Protein AF-A0AA41MYF5-F1 (afdb_monomer_lite)

Organism: Sciurus carolinensis (NCBI:txid30640)

pLDDT: mean 75.82, std 19.56, range [33.91, 97.88]

InterPro domains:
  IPR001254 Serine proteases, trypsin domain [PF00089] (23-119)
  IPR001254 Serine proteases, trypsin domain [PS50240] (1-124)
  IPR009003 Peptidase S1, PA clan [SSF50494] (8-124)
  IPR033116 Serine proteases, trypsin family, serine active site [PS00135] (70-81)

Secondary structure (DSSP, 8-state):
----SEEEEEE-S-SSSS-----SS-EEEEEEEE-HHHHHHHHHHHHTTT------TTEEEEE-TTT-----TT-TT-EEEEE-SS-EEEEEEEEE-SSTT-SSPPEEEEEGGGGHHHHHHHHHHSPPPPPPPTTS-----------------------S--------------

Sequence (174 aa):
MLCCLTQAVTGFSSLLHAPLLPAHSLQEAKVNFVESMFCNTIYRQTYGKGKDYSVHEEMLCARDTSAGKDICQGDSGSPLVCYGPNDCVLVGLGSWGLECWHPVYPSIFTRVPYFIDWINEVRRLSPPPDPPPTDIPQKPLRASASLQPYSTLVSSQTWLLLPFTLKVQWQAHG

Foldseek 3Di:
DPQFPWKKWKFQDDQFPDPDDTHPDIDMDTKAWDDQVVLQVLCCVPPVPDDDPRADPQKTWIADQDFQAADAPGQAQIFIWGDDPVDIDGQWGFHDDDGGSDNRHTTMTGGVVVCVVVVVVVCVVDDPPDDDPPPPPPPPPPPPPPPDDPPPPPPPPDDPDDDDDDDDDDDDDD

Structure (mmCIF, N/CA/C/O backbone):
data_AF-A0AA41MYF5-F1
#
_entry.id   AF-A0AA41MYF5-F1
#
loop_
_atom_site.group_PDB
_atom_site.id
_atom_site.type_symbol
_atom_site.label_atom_id
_atom_site.label_alt_id
_atom_site.label_comp_id
_atom_site.label_asym_id
_atom_site.label_entity_id
_atom_site.label_seq_id
_atom_site.pdbx_PDB_ins_code
_atom_site.Cartn_x
_atom_site.Cartn_y
_atom_site.Cartn_z
_atom_site.occupancy
_atom_site.B_iso_or_equiv
_atom_site.auth_seq_id
_atom_site.auth_comp_id
_atom_site.auth_asym_id
_atom_site.auth_atom_id
_atom_site.pdbx_PDB_model_num
ATOM 1 N N . MET A 1 1 ? -9.211 -15.511 3.114 1.00 41.66 1 MET A N 1
ATOM 2 C CA . MET A 1 1 ? -8.854 -14.943 1.798 1.00 41.66 1 MET A CA 1
ATOM 3 C C . MET A 1 1 ? -9.972 -13.978 1.434 1.00 41.66 1 MET A C 1
ATOM 5 O O . MET A 1 1 ? -11.080 -14.442 1.207 1.00 41.66 1 MET A O 1
ATOM 9 N N . LEU A 1 2 ? -9.757 -12.660 1.537 1.00 49.97 2 LEU A N 1
ATOM 10 C CA . LEU A 1 2 ? -10.759 -11.694 1.070 1.00 49.97 2 LEU A CA 1
ATOM 11 C C . LEU A 1 2 ? -10.853 -11.819 -0.456 1.00 49.97 2 LEU A C 1
ATOM 13 O O . LEU A 1 2 ? -9.820 -11.837 -1.125 1.00 49.97 2 LEU A O 1
ATOM 17 N N . CYS A 1 3 ? -12.064 -11.932 -1.001 1.00 60.47 3 CYS A N 1
ATOM 18 C CA . CYS A 1 3 ? -12.284 -11.911 -2.447 1.00 60.47 3 CYS A CA 1
ATOM 19 C C . CYS A 1 3 ? -12.002 -10.501 -2.973 1.00 60.47 3 CYS A C 1
ATOM 21 O O . CYS A 1 3 ? -12.886 -9.652 -2.990 1.00 60.47 3 CYS A O 1
ATOM 23 N N . CYS A 1 4 ? -10.758 -10.252 -3.378 1.00 76.44 4 CYS A N 1
ATOM 24 C CA . CYS A 1 4 ? -10.353 -8.977 -3.941 1.00 76.44 4 CYS A CA 1
ATOM 25 C C . CYS A 1 4 ? -10.466 -9.006 -5.462 1.00 76.44 4 CYS A C 1
ATOM 27 O O . CYS A 1 4 ? -9.618 -9.594 -6.128 1.00 76.44 4 CYS A O 1
ATOM 29 N N . LEU A 1 5 ? -11.509 -8.387 -6.015 1.00 76.62 5 LEU A N 1
ATOM 30 C CA . LEU A 1 5 ? -11.716 -8.320 -7.463 1.00 76.62 5 LEU A CA 1
ATOM 31 C C . LEU A 1 5 ? -10.863 -7.225 -8.104 1.00 76.62 5 LEU A C 1
ATOM 33 O O . LEU A 1 5 ? -10.393 -7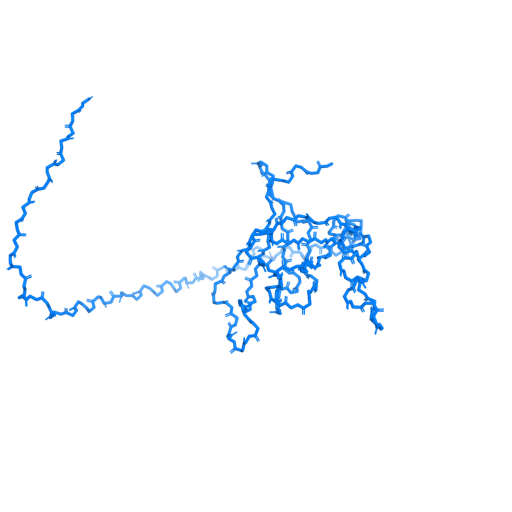.366 -9.228 1.00 76.62 5 LEU A O 1
ATOM 37 N N . THR A 1 6 ? -10.675 -6.104 -7.411 1.00 80.75 6 THR A N 1
ATOM 38 C CA . THR A 1 6 ? -9.875 -4.972 -7.894 1.00 80.75 6 THR A CA 1
ATOM 39 C C . THR A 1 6 ? -9.225 -4.272 -6.711 1.00 80.75 6 THR A C 1
ATOM 41 O O . THR A 1 6 ? -9.817 -4.212 -5.635 1.00 80.75 6 THR A O 1
ATOM 44 N N . GLN A 1 7 ? -8.009 -3.759 -6.891 1.00 86.31 7 GLN A N 1
ATOM 45 C CA . GLN A 1 7 ? -7.352 -2.904 -5.909 1.00 86.31 7 GLN A CA 1
ATOM 46 C C . GLN A 1 7 ? -7.141 -1.521 -6.509 1.00 86.31 7 GLN A C 1
ATOM 48 O O . GLN A 1 7 ? -6.715 -1.414 -7.663 1.00 86.31 7 GLN A O 1
ATOM 53 N N . ALA A 1 8 ? -7.420 -0.476 -5.735 1.00 86.25 8 ALA A N 1
ATOM 54 C CA . ALA A 1 8 ? -7.124 0.885 -6.151 1.00 86.25 8 ALA A CA 1
ATOM 55 C C . ALA A 1 8 ? -6.577 1.728 -5.003 1.00 86.25 8 ALA A C 1
ATOM 57 O O . ALA A 1 8 ? -6.988 1.574 -3.851 1.00 86.25 8 ALA A O 1
ATOM 58 N N . VAL A 1 9 ? -5.650 2.617 -5.344 1.00 84.50 9 VAL A N 1
ATOM 59 C CA . VAL A 1 9 ? -5.156 3.678 -4.468 1.00 84.50 9 VAL A CA 1
ATOM 60 C C . VAL A 1 9 ? -5.682 5.019 -4.964 1.00 84.50 9 VAL A C 1
ATOM 62 O O . VAL A 1 9 ? -5.784 5.232 -6.175 1.00 84.50 9 VAL A O 1
ATOM 65 N N . THR A 1 10 ? -6.034 5.909 -4.036 1.00 85.25 10 THR A N 1
ATOM 66 C CA . THR A 1 10 ? -6.522 7.258 -4.356 1.00 85.25 10 THR A CA 1
ATOM 67 C C . THR A 1 10 ? -5.716 8.330 -3.642 1.00 85.25 10 THR A C 1
ATOM 69 O O . THR A 1 10 ? -5.291 8.129 -2.507 1.00 85.25 10 THR A O 1
ATOM 72 N N . GLY A 1 11 ? -5.516 9.474 -4.291 1.00 81.62 11 GLY A N 1
ATOM 73 C CA . GLY A 1 11 ? -4.657 10.528 -3.759 1.00 81.62 11 GLY A CA 1
ATOM 74 C C . GLY A 1 11 ? -4.754 11.844 -4.524 1.00 81.62 11 GLY A C 1
ATOM 75 O O . GLY A 1 11 ? -5.355 11.920 -5.597 1.00 81.62 11 GLY A O 1
ATOM 76 N N . PHE A 1 12 ? -4.182 12.896 -3.942 1.00 80.06 12 PHE A N 1
ATOM 77 C CA . PHE A 1 12 ? -4.086 14.233 -4.547 1.00 80.06 12 PHE A CA 1
ATOM 78 C C . PHE A 1 12 ? -2.641 14.601 -4.914 1.00 80.06 12 PHE A C 1
ATOM 80 O O . PHE A 1 12 ? -2.369 15.755 -5.259 1.00 80.06 12 PHE A O 1
ATOM 87 N N . SER A 1 13 ? -1.698 13.659 -4.810 1.00 74.69 13 SER A N 1
ATOM 88 C CA . SER A 1 13 ? -0.295 13.921 -5.120 1.00 74.69 13 SER A CA 1
ATOM 89 C C . SER A 1 13 ? -0.089 14.383 -6.562 1.00 74.69 13 SER A C 1
ATOM 91 O O . SER A 1 13 ? -0.919 14.174 -7.454 1.00 74.69 13 SER A O 1
ATOM 93 N N . SER A 1 14 ? 1.078 14.975 -6.811 1.00 63.97 14 SER A N 1
ATOM 94 C CA . SER A 1 14 ? 1.518 15.302 -8.163 1.00 63.97 14 SER A CA 1
ATOM 95 C C . SER A 1 14 ? 1.605 14.036 -9.021 1.00 63.97 14 SER A C 1
ATOM 97 O O . SER A 1 14 ? 2.104 12.998 -8.595 1.00 63.97 14 SER A O 1
ATOM 99 N N . LEU A 1 15 ? 1.138 14.143 -10.265 1.00 65.12 15 LEU A N 1
ATOM 100 C CA . LEU A 1 15 ? 1.158 13.051 -11.239 1.00 65.12 15 LEU A CA 1
ATOM 101 C C . LEU A 1 15 ? 2.558 12.790 -11.820 1.00 65.12 15 LEU A C 1
ATOM 103 O O . LEU A 1 15 ? 2.717 11.832 -12.562 1.00 65.12 15 LEU A O 1
ATOM 107 N N . LEU A 1 16 ? 3.558 13.636 -11.546 1.00 59.94 16 LEU A N 1
ATOM 108 C CA . LEU A 1 16 ? 4.899 13.590 -12.143 1.00 59.94 16 LEU A CA 1
ATOM 109 C C . LEU A 1 16 ? 5.965 14.121 -11.169 1.00 59.94 16 LEU A C 1
ATOM 111 O O . LEU A 1 16 ? 5.663 14.901 -10.270 1.00 59.94 16 LEU A O 1
ATOM 115 N N . HIS A 1 17 ? 7.226 13.759 -11.420 1.00 54.25 17 HIS A N 1
ATOM 116 C CA . HIS A 1 17 ? 8.427 14.109 -10.641 1.00 54.25 17 HIS A CA 1
ATOM 117 C C . HIS A 1 17 ? 8.856 15.603 -10.688 1.00 54.25 17 HIS A C 1
ATOM 119 O O . HIS A 1 17 ? 10.005 15.932 -10.402 1.00 54.25 17 HIS A O 1
ATOM 125 N N . ALA A 1 18 ? 7.965 16.525 -11.062 1.00 53.44 18 ALA A N 1
ATOM 126 C CA . ALA A 1 18 ? 8.260 17.944 -11.304 1.00 53.44 18 ALA A CA 1
ATOM 127 C C . ALA A 1 18 ? 7.354 18.854 -10.444 1.00 53.44 18 ALA A C 1
ATOM 129 O O . ALA A 1 18 ? 6.301 18.383 -10.011 1.00 53.44 18 ALA A O 1
ATOM 130 N N . PRO A 1 19 ? 7.706 20.138 -10.190 1.00 50.72 19 PRO A N 1
ATOM 131 C CA . PRO A 1 19 ? 6.985 21.022 -9.272 1.00 50.72 19 PRO A CA 1
ATOM 132 C C . PRO A 1 19 ? 5.702 21.526 -9.936 1.00 50.72 19 PRO A C 1
ATOM 134 O O . PRO A 1 19 ? 5.565 22.689 -10.302 1.00 50.72 19 PRO A O 1
ATOM 137 N N . LEU A 1 20 ? 4.766 20.617 -10.157 1.00 57.84 20 LEU A N 1
ATOM 138 C CA . LEU A 1 20 ? 3.412 20.936 -10.544 1.00 57.84 20 LEU A CA 1
ATOM 139 C C . LEU A 1 20 ? 2.543 20.727 -9.320 1.00 57.84 20 LEU A C 1
ATOM 141 O O . LEU A 1 20 ? 2.689 19.739 -8.597 1.00 57.84 20 LEU A O 1
ATOM 145 N N . LEU A 1 21 ? 1.697 21.729 -9.098 1.00 58.84 21 LEU A N 1
ATOM 146 C CA . LEU A 1 21 ? 0.755 21.817 -7.996 1.00 58.84 21 LEU A CA 1
ATOM 147 C C . LEU A 1 21 ? 0.046 20.467 -7.786 1.00 58.84 21 LEU A C 1
ATOM 149 O O . LEU A 1 21 ? -0.188 19.756 -8.771 1.00 58.84 21 LEU A O 1
ATOM 153 N N . PRO A 1 22 ? -0.305 20.128 -6.532 1.00 63.72 22 PRO A N 1
ATOM 154 C CA . PRO A 1 22 ? -1.123 18.960 -6.228 1.00 63.72 22 PRO A CA 1
ATOM 155 C C . PRO A 1 22 ? -2.310 18.859 -7.186 1.00 63.72 22 PRO A C 1
ATOM 157 O O . PRO A 1 22 ? -2.822 19.879 -7.665 1.00 63.72 22 PRO A O 1
ATOM 160 N N . ALA A 1 23 ? -2.756 17.639 -7.473 1.00 64.94 23 ALA A N 1
ATOM 161 C CA . ALA A 1 23 ? -3.907 17.460 -8.337 1.00 64.94 23 ALA A CA 1
ATOM 162 C C . ALA A 1 23 ? -5.106 18.230 -7.750 1.00 64.94 23 ALA A C 1
ATOM 164 O O . ALA A 1 23 ? -5.462 18.064 -6.586 1.00 64.94 23 ALA A O 1
ATOM 165 N N . HIS A 1 24 ? -5.741 19.084 -8.557 1.00 71.50 24 HIS A N 1
ATOM 166 C CA . HIS A 1 24 ? -6.945 19.819 -8.138 1.00 71.50 24 HIS A CA 1
ATOM 167 C C . HIS A 1 24 ? -8.174 18.897 -8.016 1.00 71.50 24 HIS A C 1
ATOM 169 O O . HIS A 1 24 ? -9.215 19.308 -7.507 1.00 71.50 24 HIS A O 1
ATOM 175 N N . SER A 1 25 ? -8.057 17.657 -8.495 1.00 82.12 25 SER A N 1
ATOM 176 C CA . SER A 1 25 ? -9.055 16.597 -8.401 1.00 82.12 25 SER A CA 1
ATOM 177 C C . SER A 1 25 ? -8.425 15.316 -7.856 1.00 82.12 25 SER A C 1
ATOM 179 O O . SER A 1 25 ? -7.256 15.031 -8.124 1.00 82.12 25 SER A O 1
ATOM 181 N N . LEU A 1 26 ? -9.217 14.541 -7.109 1.00 86.00 26 LEU A N 1
ATOM 182 C CA . LEU A 1 26 ? -8.809 13.239 -6.584 1.00 86.00 26 LEU A CA 1
ATOM 183 C C . LEU A 1 26 ? -8.480 12.297 -7.745 1.00 86.00 26 LEU A C 1
ATOM 185 O O . LEU A 1 26 ? -9.253 12.191 -8.698 1.00 86.00 26 LEU A O 1
ATOM 189 N N . GLN A 1 27 ? -7.344 11.620 -7.649 1.00 88.19 27 GLN A N 1
ATOM 190 C CA . GLN A 1 27 ? -6.886 10.642 -8.627 1.00 88.19 27 GLN A CA 1
ATOM 191 C C . GLN A 1 27 ? -7.090 9.224 -8.098 1.00 88.19 27 GLN A C 1
ATOM 193 O O . GLN A 1 27 ? -7.089 9.008 -6.887 1.00 88.19 27 GLN A O 1
ATOM 198 N N . GLU A 1 28 ? -7.233 8.264 -9.013 1.00 88.25 28 GLU A N 1
ATOM 199 C CA . GLU A 1 28 ? -7.321 6.832 -8.713 1.00 88.25 28 GLU A CA 1
ATOM 200 C C . GLU A 1 28 ? -6.392 6.035 -9.638 1.00 88.25 28 GLU A C 1
ATOM 202 O O . GLU A 1 28 ? -6.374 6.231 -10.860 1.00 88.25 28 GLU A O 1
ATOM 207 N N . ALA A 1 29 ? -5.652 5.087 -9.065 1.00 88.19 29 ALA A N 1
ATOM 208 C CA . ALA A 1 29 ? -4.843 4.130 -9.804 1.00 88.19 29 ALA A CA 1
ATOM 209 C C . ALA A 1 29 ? -5.209 2.695 -9.419 1.00 88.19 29 ALA A C 1
ATOM 211 O O . ALA A 1 29 ? -5.162 2.322 -8.248 1.00 88.19 29 ALA A O 1
ATOM 212 N N . LYS A 1 30 ? -5.525 1.875 -10.429 1.00 90.88 30 LYS A N 1
ATOM 213 C CA . LYS A 1 30 ? -5.692 0.429 -10.265 1.00 90.88 30 LYS A CA 1
ATOM 214 C C . LYS A 1 30 ? -4.327 -0.238 -10.180 1.00 90.88 30 LYS A C 1
ATOM 216 O O . LYS A 1 30 ? -3.474 -0.003 -11.032 1.00 90.88 30 LYS A O 1
ATOM 221 N N . VAL A 1 31 ? -4.152 -1.090 -9.181 1.00 91.88 31 VAL A N 1
ATOM 222 C CA . VAL A 1 31 ? -2.904 -1.812 -8.917 1.00 91.88 31 VAL A CA 1
ATOM 223 C C . VAL A 1 31 ? -3.197 -3.286 -8.662 1.00 91.88 31 VAL A C 1
ATOM 225 O O . VAL A 1 31 ? -4.342 -3.674 -8.450 1.00 91.88 31 VAL A O 1
ATOM 228 N N . ASN A 1 32 ? -2.153 -4.108 -8.683 1.00 91.81 32 ASN A N 1
ATOM 229 C CA . ASN A 1 32 ? -2.206 -5.519 -8.328 1.00 91.81 32 ASN A CA 1
ATOM 230 C C . ASN A 1 32 ? -1.256 -5.789 -7.168 1.00 91.81 32 ASN A C 1
ATOM 232 O O . ASN A 1 32 ? -0.154 -5.233 -7.131 1.00 91.81 32 ASN A O 1
ATOM 236 N N . PHE A 1 33 ? -1.648 -6.676 -6.255 1.00 93.06 33 PHE A N 1
ATOM 237 C CA . PHE A 1 33 ? -0.740 -7.140 -5.211 1.00 93.06 33 PHE A CA 1
ATOM 238 C C . PHE A 1 33 ? 0.484 -7.845 -5.791 1.00 93.06 33 PHE A C 1
ATOM 240 O O . PHE A 1 33 ? 0.421 -8.558 -6.792 1.00 93.06 33 PHE A O 1
ATOM 247 N N . VAL A 1 34 ? 1.604 -7.657 -5.105 1.00 93.00 34 VAL A N 1
ATOM 248 C CA . VAL A 1 34 ? 2.882 -8.282 -5.409 1.00 93.00 34 VAL A CA 1
ATOM 249 C C . VAL A 1 34 ? 3.337 -9.048 -4.175 1.00 93.00 34 VAL A C 1
ATOM 251 O O . VAL A 1 34 ? 3.321 -8.518 -3.063 1.00 93.00 34 VAL A O 1
ATOM 254 N N . GLU A 1 35 ? 3.745 -10.301 -4.358 1.00 93.44 35 GLU A N 1
ATOM 255 C CA . GLU A 1 35 ? 4.221 -11.128 -3.251 1.00 93.44 35 GLU A CA 1
ATOM 256 C C . GLU A 1 35 ? 5.465 -10.527 -2.588 1.00 93.44 35 GLU A C 1
ATOM 258 O O . GLU A 1 35 ? 6.400 -10.085 -3.263 1.00 93.44 35 GLU A O 1
ATOM 263 N N . SER A 1 36 ? 5.512 -10.569 -1.252 1.00 92.50 36 SER A N 1
ATOM 264 C CA . SER A 1 36 ? 6.613 -10.002 -0.464 1.00 92.50 36 SER A CA 1
ATOM 265 C C . SER A 1 36 ? 7.978 -10.584 -0.852 1.00 92.50 36 SER A C 1
ATOM 267 O O . SER A 1 36 ? 8.969 -9.857 -0.838 1.00 92.50 36 SER A O 1
ATOM 269 N N . MET A 1 37 ? 8.055 -11.862 -1.244 1.00 92.44 37 MET A N 1
ATOM 270 C CA . MET A 1 37 ? 9.306 -12.486 -1.702 1.00 92.44 37 MET A CA 1
ATOM 271 C C . MET A 1 37 ? 9.811 -11.869 -3.013 1.00 92.44 37 MET A C 1
ATOM 273 O O . MET A 1 37 ? 10.994 -11.542 -3.138 1.00 92.44 37 MET A O 1
ATOM 277 N N . PHE A 1 38 ? 8.916 -11.673 -3.980 1.00 91.94 38 PHE A N 1
ATOM 278 C CA . PHE A 1 38 ? 9.257 -11.047 -5.254 1.00 91.94 38 PHE A CA 1
ATOM 279 C C . PHE A 1 38 ? 9.636 -9.575 -5.060 1.00 91.94 38 PHE A C 1
ATOM 281 O O . PHE A 1 38 ? 10.647 -9.115 -5.584 1.00 91.94 38 PHE A O 1
ATOM 288 N N . CYS A 1 39 ? 8.879 -8.866 -4.224 1.00 91.81 39 CYS A N 1
ATOM 289 C CA . CYS A 1 39 ? 9.142 -7.479 -3.868 1.00 91.81 39 CYS A CA 1
ATOM 290 C C . CYS A 1 39 ? 10.536 -7.308 -3.235 1.00 91.81 39 CYS A C 1
ATOM 292 O O . CYS A 1 39 ? 11.356 -6.536 -3.729 1.00 91.81 39 CYS A O 1
ATOM 294 N N . ASN A 1 40 ? 10.863 -8.121 -2.223 1.00 91.44 40 ASN A N 1
ATOM 295 C CA . ASN A 1 40 ? 12.190 -8.149 -1.603 1.00 91.44 40 ASN A CA 1
ATOM 296 C C . ASN A 1 40 ? 13.305 -8.486 -2.605 1.00 91.44 40 ASN A C 1
ATOM 298 O O . ASN A 1 40 ? 14.384 -7.901 -2.537 1.00 91.44 40 ASN A O 1
ATOM 302 N N . THR A 1 41 ? 13.063 -9.412 -3.539 1.00 90.69 41 THR A N 1
ATOM 303 C CA . THR A 1 41 ? 14.034 -9.759 -4.591 1.00 90.69 41 THR A CA 1
ATOM 304 C C . THR A 1 41 ? 14.371 -8.542 -5.450 1.00 90.69 41 THR A C 1
ATOM 306 O O . THR A 1 41 ? 15.549 -8.230 -5.625 1.00 90.69 41 THR A O 1
ATOM 309 N N . ILE A 1 42 ? 13.353 -7.821 -5.927 1.00 88.50 42 ILE A N 1
ATOM 310 C CA . ILE A 1 42 ? 13.525 -6.626 -6.760 1.00 88.50 42 ILE A CA 1
ATOM 311 C C . ILE A 1 42 ? 14.301 -5.531 -6.011 1.00 88.50 42 ILE A C 1
ATOM 313 O O . ILE A 1 42 ? 15.255 -4.972 -6.550 1.00 88.50 42 ILE A O 1
ATOM 317 N N . TYR A 1 43 ? 13.938 -5.245 -4.758 1.00 87.94 43 TYR A N 1
ATOM 318 C CA . TYR A 1 43 ? 14.604 -4.202 -3.973 1.00 87.94 43 TYR A CA 1
ATOM 319 C C . TYR A 1 43 ? 16.060 -4.542 -3.628 1.00 87.94 43 TYR A C 1
ATOM 321 O O . TYR A 1 43 ? 16.943 -3.684 -3.726 1.00 87.94 43 TYR A O 1
ATOM 329 N N . ARG A 1 44 ? 16.340 -5.804 -3.277 1.00 85.00 44 ARG A N 1
ATOM 330 C CA . ARG A 1 44 ? 17.696 -6.267 -2.943 1.00 85.00 44 ARG A CA 1
ATOM 331 C C . ARG A 1 44 ? 18.639 -6.246 -4.140 1.00 85.00 44 ARG A C 1
ATOM 333 O O . ARG A 1 44 ? 19.797 -5.870 -3.974 1.00 85.00 44 ARG A O 1
ATOM 340 N N . GLN A 1 45 ? 18.161 -6.641 -5.323 1.00 76.94 45 GLN A N 1
ATOM 341 C CA . GLN A 1 45 ? 18.992 -6.715 -6.529 1.00 76.94 45 GLN A CA 1
ATOM 342 C C . GLN A 1 45 ? 19.581 -5.356 -6.921 1.00 76.94 45 GLN A C 1
ATOM 344 O O . GLN A 1 45 ? 20.748 -5.292 -7.304 1.00 76.94 45 GLN A O 1
ATOM 349 N N . THR A 1 46 ? 18.814 -4.274 -6.783 1.00 69.75 46 THR A N 1
ATOM 350 C CA . THR A 1 46 ? 19.246 -2.964 -7.286 1.00 69.75 46 THR A CA 1
ATOM 351 C C . THR A 1 46 ? 19.876 -2.072 -6.220 1.00 69.75 46 THR A C 1
ATOM 353 O O . THR A 1 46 ? 20.826 -1.349 -6.518 1.00 69.75 46 THR A O 1
ATOM 356 N N . TYR A 1 47 ? 19.405 -2.138 -4.969 1.00 70.12 47 TYR A N 1
ATOM 357 C CA . TYR A 1 47 ? 19.814 -1.199 -3.914 1.00 70.12 47 TYR A CA 1
ATOM 358 C C . TYR A 1 47 ? 20.572 -1.841 -2.745 1.00 70.12 47 TYR A C 1
ATOM 360 O O . TYR A 1 47 ? 20.885 -1.149 -1.776 1.00 70.12 47 TYR A O 1
ATOM 368 N N . GLY A 1 48 ? 20.964 -3.118 -2.850 1.00 60.34 48 GLY A N 1
ATOM 369 C CA . GLY A 1 48 ? 21.726 -3.870 -1.837 1.00 60.34 48 GLY A CA 1
ATOM 370 C C . GLY A 1 48 ? 23.136 -3.344 -1.498 1.00 60.34 48 GLY A C 1
ATOM 371 O O . GLY A 1 48 ? 23.951 -4.085 -0.957 1.00 60.34 48 GLY A O 1
ATOM 372 N N . LYS A 1 49 ? 23.451 -2.079 -1.806 1.00 61.62 49 LYS A N 1
ATOM 373 C CA . LYS A 1 49 ? 24.734 -1.404 -1.552 1.00 61.62 49 LYS A CA 1
ATOM 374 C C . LYS A 1 49 ? 24.650 -0.354 -0.431 1.00 61.62 49 LYS A C 1
ATOM 376 O O . LYS A 1 49 ? 25.214 0.728 -0.562 1.00 61.62 49 LYS A O 1
ATOM 381 N N . GLY A 1 50 ? 23.955 -0.668 0.668 1.00 65.50 50 GLY A N 1
ATOM 382 C CA . GLY A 1 50 ? 24.085 0.079 1.933 1.00 65.50 50 GLY A CA 1
ATOM 383 C C . GLY A 1 50 ? 22.814 0.695 2.528 1.00 65.50 50 GLY A C 1
ATOM 384 O O . GLY A 1 50 ? 22.915 1.363 3.552 1.00 65.50 50 GLY A O 1
ATOM 385 N N . LYS A 1 51 ? 21.632 0.477 1.939 1.00 71.81 51 LYS A N 1
ATOM 386 C CA . LYS A 1 51 ? 20.337 0.824 2.550 1.00 71.81 51 LYS A CA 1
ATOM 387 C C . LYS A 1 51 ? 19.452 -0.415 2.637 1.00 71.81 51 LYS A C 1
ATOM 389 O O . LYS A 1 51 ? 19.437 -1.218 1.706 1.00 71.81 51 LYS A O 1
ATOM 394 N N . ASP A 1 52 ? 18.739 -0.560 3.749 1.00 81.19 52 ASP A N 1
ATOM 395 C CA . ASP A 1 52 ? 17.776 -1.642 3.930 1.00 81.19 52 ASP A CA 1
ATOM 396 C C . ASP A 1 52 ? 16.419 -1.234 3.344 1.00 81.19 52 ASP A C 1
ATOM 398 O O . ASP A 1 52 ? 15.793 -0.283 3.807 1.00 81.19 52 ASP A O 1
ATOM 402 N N . TYR A 1 53 ? 16.005 -1.940 2.293 1.00 85.75 53 TYR A N 1
ATOM 403 C CA . TYR A 1 53 ? 14.695 -1.813 1.644 1.00 85.75 53 TYR A CA 1
ATOM 404 C C . TYR A 1 53 ? 13.900 -3.117 1.778 1.00 85.75 53 TYR A C 1
ATOM 406 O O . TYR A 1 53 ? 13.136 -3.493 0.886 1.00 85.75 53 TYR A O 1
ATOM 414 N N . SER A 1 54 ? 14.138 -3.859 2.862 1.00 88.69 54 SER A N 1
ATOM 415 C CA . SER A 1 54 ? 13.415 -5.094 3.132 1.00 88.69 54 SER A CA 1
ATOM 416 C C . SER A 1 54 ? 11.937 -4.806 3.396 1.00 88.69 54 SER A C 1
ATOM 418 O O . SER A 1 54 ? 11.570 -3.910 4.151 1.00 88.69 54 SER A O 1
ATOM 420 N N . VAL A 1 55 ? 11.077 -5.592 2.759 1.00 91.94 55 VAL A N 1
ATOM 421 C CA . VAL A 1 55 ? 9.630 -5.558 2.965 1.00 91.94 55 VAL A CA 1
ATOM 422 C C . VAL A 1 55 ? 9.282 -6.590 4.025 1.00 91.94 55 VAL A C 1
ATOM 424 O O . VAL A 1 55 ? 9.471 -7.792 3.805 1.00 91.94 55 VAL A O 1
ATOM 427 N N . HIS A 1 56 ? 8.775 -6.105 5.153 1.00 93.62 56 HIS A N 1
ATOM 428 C CA . HIS A 1 56 ? 8.436 -6.899 6.331 1.00 93.62 56 HIS A CA 1
ATOM 429 C C . HIS A 1 56 ? 6.952 -7.317 6.357 1.00 93.62 56 HIS A C 1
ATOM 431 O O . HIS A 1 56 ? 6.181 -7.021 5.440 1.00 93.62 56 HIS A O 1
ATOM 437 N N . GLU A 1 57 ? 6.548 -8.069 7.382 1.00 95.75 57 GLU A N 1
ATOM 438 C CA . GLU A 1 57 ? 5.206 -8.661 7.486 1.00 95.75 57 GLU A CA 1
ATOM 439 C C . GLU A 1 57 ? 4.101 -7.622 7.710 1.00 95.75 57 GLU A C 1
ATOM 441 O O . GLU A 1 57 ? 2.961 -7.817 7.288 1.00 95.75 57 GLU A O 1
ATOM 446 N N . GLU A 1 58 ? 4.441 -6.482 8.293 1.00 96.31 58 GLU A N 1
ATOM 447 C CA . GLU A 1 58 ? 3.571 -5.327 8.475 1.00 96.31 58 GLU A CA 1
ATOM 448 C C . GLU A 1 58 ? 3.396 -4.490 7.199 1.00 96.31 58 GLU A C 1
ATOM 450 O O . GLU A 1 58 ? 2.677 -3.490 7.202 1.00 96.31 58 GLU A O 1
ATOM 455 N N . MET A 1 59 ? 4.030 -4.897 6.096 1.00 96.94 59 MET A N 1
ATOM 456 C CA . MET A 1 59 ? 4.004 -4.210 4.809 1.00 96.94 59 MET A CA 1
ATOM 457 C C . MET A 1 59 ? 3.391 -5.087 3.713 1.00 96.94 59 MET A C 1
ATOM 459 O O . MET A 1 59 ? 3.403 -6.319 3.761 1.00 96.94 59 MET A O 1
ATOM 463 N N . LEU A 1 60 ? 2.861 -4.444 2.678 1.00 95.44 60 LEU A N 1
ATOM 464 C CA . LEU A 1 60 ? 2.409 -5.091 1.451 1.00 95.44 60 LEU A CA 1
ATOM 465 C C . LEU A 1 60 ? 2.907 -4.320 0.232 1.00 95.44 60 LEU A C 1
ATOM 467 O O . LEU A 1 60 ? 3.064 -3.101 0.275 1.00 95.44 60 LEU A O 1
ATOM 471 N N . CYS A 1 61 ? 3.123 -5.047 -0.859 1.00 94.50 61 CYS A N 1
ATOM 472 C CA . CYS A 1 61 ? 3.545 -4.473 -2.127 1.00 94.50 61 CYS A CA 1
ATOM 473 C C . CYS A 1 61 ? 2.391 -4.496 -3.120 1.00 94.50 61 CYS A C 1
ATOM 475 O O . CYS A 1 61 ? 1.681 -5.501 -3.229 1.00 94.50 61 CYS A O 1
ATOM 477 N N . ALA A 1 62 ? 2.237 -3.420 -3.884 1.00 93.44 62 ALA A N 1
ATOM 478 C CA . ALA A 1 62 ? 1.350 -3.411 -5.036 1.00 93.44 62 ALA A CA 1
ATOM 479 C C . ALA A 1 62 ? 1.963 -2.606 -6.181 1.00 93.44 62 ALA A C 1
ATOM 481 O O . ALA A 1 62 ? 2.765 -1.706 -5.959 1.00 93.44 62 ALA A O 1
ATOM 482 N N . ARG A 1 63 ? 1.608 -2.951 -7.417 1.00 90.44 63 ARG A N 1
ATOM 483 C CA . ARG A 1 63 ? 2.026 -2.193 -8.601 1.00 90.44 63 ARG A CA 1
ATOM 484 C C . ARG A 1 63 ? 0.971 -2.222 -9.683 1.00 90.44 63 ARG A C 1
ATOM 486 O O . ARG A 1 63 ? 0.256 -3.215 -9.831 1.00 90.44 63 ARG A O 1
ATOM 493 N N . ASP A 1 64 ? 0.947 -1.188 -10.504 1.00 87.69 64 ASP A N 1
ATOM 494 C CA . ASP A 1 64 ? 0.326 -1.277 -11.817 1.00 87.69 64 ASP A CA 1
ATOM 495 C C . ASP A 1 64 ? 1.264 -2.035 -12.770 1.00 87.69 64 ASP A C 1
ATOM 497 O O . ASP A 1 64 ? 2.399 -1.635 -13.024 1.00 87.69 64 ASP A O 1
ATOM 501 N N . THR A 1 65 ? 0.796 -3.167 -13.290 1.00 77.12 65 THR A N 1
ATOM 502 C CA . THR A 1 65 ? 1.555 -4.006 -14.228 1.00 77.12 65 THR A CA 1
ATOM 503 C C . THR A 1 65 ? 1.514 -3.492 -15.667 1.00 77.12 65 THR A C 1
ATOM 505 O O . THR A 1 65 ? 2.263 -3.998 -16.497 1.00 77.12 65 THR A O 1
ATOM 508 N N . SER A 1 66 ? 0.644 -2.524 -15.967 1.00 76.56 66 SER A N 1
ATOM 509 C CA . SER A 1 66 ? 0.338 -2.066 -17.325 1.00 76.56 66 SER A CA 1
ATOM 510 C C . SER A 1 66 ? 0.894 -0.676 -17.617 1.00 76.56 66 SER A C 1
ATOM 512 O O . SER A 1 66 ? 1.513 -0.483 -18.659 1.00 76.56 66 SER A O 1
ATOM 514 N N . ALA A 1 67 ? 0.676 0.291 -16.721 1.00 74.44 67 ALA A N 1
ATOM 515 C CA . ALA A 1 67 ? 1.062 1.686 -16.957 1.00 74.44 67 ALA A CA 1
ATOM 516 C C . ALA A 1 67 ? 2.102 2.225 -15.962 1.00 74.44 67 ALA A C 1
ATOM 518 O O . ALA A 1 67 ? 2.466 3.392 -16.057 1.00 74.44 67 ALA A O 1
ATOM 519 N N . GLY A 1 68 ? 2.592 1.399 -15.029 1.00 74.25 68 GLY A N 1
ATOM 520 C CA . GLY A 1 68 ? 3.608 1.812 -14.056 1.00 74.25 68 GLY A CA 1
ATOM 521 C C . GLY A 1 68 ? 3.127 2.885 -13.078 1.00 74.25 68 GLY A C 1
ATOM 522 O O . GLY A 1 68 ? 3.949 3.609 -12.533 1.00 74.25 68 GLY A O 1
ATOM 523 N N . LYS A 1 69 ? 1.811 3.020 -12.870 1.00 81.62 69 LYS A N 1
ATOM 524 C CA . LYS A 1 69 ? 1.249 3.896 -11.838 1.00 81.62 69 LYS A CA 1
ATOM 525 C C . LYS A 1 69 ? 1.726 3.449 -10.457 1.00 81.62 69 LYS A C 1
ATOM 527 O O . LYS A 1 69 ? 1.687 2.261 -10.128 1.00 81.62 69 LYS A O 1
ATOM 532 N N . ASP A 1 70 ? 2.130 4.431 -9.668 1.00 82.94 70 ASP A N 1
ATOM 533 C CA . ASP A 1 70 ? 2.748 4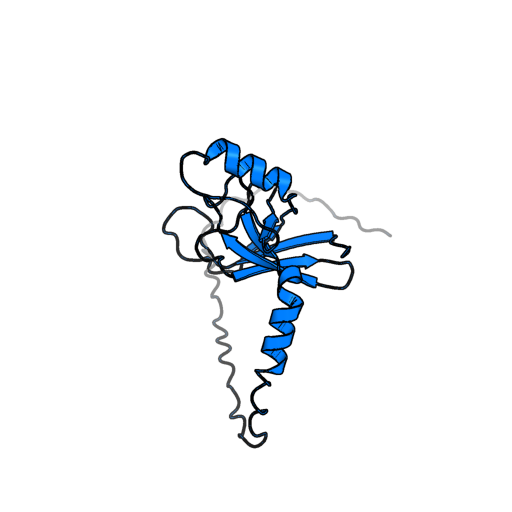.282 -8.354 1.00 82.94 70 ASP A CA 1
ATOM 534 C C . ASP A 1 70 ? 2.197 5.384 -7.435 1.00 82.94 70 ASP A C 1
ATOM 536 O O . ASP A 1 70 ? 1.693 6.402 -7.923 1.00 82.94 70 ASP A O 1
ATOM 540 N N . ILE A 1 71 ? 2.303 5.194 -6.123 1.00 87.88 71 ILE A N 1
ATOM 541 C CA . ILE A 1 71 ? 2.123 6.285 -5.167 1.00 87.88 71 ILE A CA 1
ATOM 542 C C . ILE A 1 71 ? 3.256 7.297 -5.350 1.00 87.88 71 ILE A C 1
ATOM 544 O O . ILE A 1 71 ? 4.395 6.938 -5.658 1.00 87.88 71 ILE A O 1
ATOM 548 N N . CYS A 1 72 ? 2.959 8.576 -5.155 1.00 85.94 72 CYS A N 1
ATOM 549 C CA . CYS A 1 72 ? 3.944 9.641 -5.300 1.00 85.94 72 CYS A CA 1
ATOM 550 C C . CYS A 1 72 ? 4.089 10.466 -4.014 1.00 85.94 72 CYS A C 1
ATOM 552 O O . CYS A 1 72 ? 3.474 10.200 -2.979 1.00 85.94 72 CYS A O 1
ATOM 554 N N . GLN A 1 73 ? 4.948 11.485 -4.057 1.00 82.62 73 GLN A N 1
ATOM 555 C CA . GLN A 1 73 ? 5.081 12.442 -2.965 1.00 82.62 73 GLN A CA 1
ATOM 556 C C . GLN A 1 73 ? 3.738 13.109 -2.656 1.00 82.62 73 GLN A C 1
ATOM 558 O O . GLN A 1 73 ? 3.136 13.746 -3.517 1.00 82.62 73 GLN A O 1
ATOM 563 N N . GLY A 1 74 ? 3.290 12.973 -1.408 1.00 82.62 74 GLY A N 1
ATOM 564 C CA . GLY A 1 74 ? 1.975 13.436 -0.958 1.00 82.62 74 GLY A CA 1
ATOM 565 C C . GLY A 1 74 ? 0.915 12.337 -0.832 1.00 82.62 74 GLY A C 1
ATOM 566 O O . GLY A 1 74 ? -0.108 12.590 -0.209 1.00 82.62 74 GLY A O 1
ATOM 567 N N . ASP A 1 75 ? 1.173 11.117 -1.315 1.00 86.19 75 ASP A N 1
ATOM 568 C CA . ASP A 1 75 ? 0.266 9.967 -1.147 1.00 86.19 75 ASP A CA 1
ATOM 569 C C . ASP A 1 75 ? 0.540 9.157 0.129 1.00 86.19 75 ASP A C 1
ATOM 571 O O . ASP A 1 75 ? 0.005 8.060 0.312 1.00 86.19 75 ASP A O 1
ATOM 575 N N . SER A 1 76 ? 1.378 9.659 1.035 1.00 91.44 76 SER A N 1
ATOM 576 C CA . SER A 1 76 ? 1.584 8.999 2.324 1.00 91.44 76 SER A CA 1
ATOM 577 C C . SER A 1 76 ? 0.270 8.982 3.111 1.00 91.44 76 SER A C 1
ATOM 579 O O . SER A 1 76 ? -0.395 10.005 3.260 1.00 91.44 76 SER A O 1
ATOM 581 N N . GLY A 1 77 ? -0.134 7.802 3.574 1.00 93.56 77 GLY A N 1
ATOM 582 C CA . GLY A 1 77 ? -1.430 7.559 4.203 1.00 93.56 77 GLY A CA 1
ATOM 583 C C . GLY A 1 77 ? -2.596 7.367 3.227 1.00 93.56 77 GLY A C 1
ATOM 584 O O . GLY A 1 77 ? -3.713 7.136 3.689 1.00 93.56 77 GLY A O 1
ATOM 585 N N . SER A 1 78 ? -2.371 7.426 1.908 1.00 92.94 78 SER A N 1
ATOM 586 C CA . SER A 1 78 ? -3.424 7.189 0.910 1.00 92.94 78 SER A CA 1
ATOM 587 C C . SER A 1 78 ? -4.067 5.807 1.084 1.00 92.94 78 SER A C 1
ATOM 589 O O . SER A 1 78 ? -3.365 4.827 1.351 1.00 92.94 78 SER A O 1
ATOM 591 N N . PRO A 1 79 ? -5.397 5.682 0.948 1.00 95.44 79 PRO A N 1
ATOM 592 C CA . PRO A 1 79 ? -6.058 4.402 1.129 1.00 95.44 79 PRO A CA 1
ATOM 593 C C . PRO A 1 79 ? -5.805 3.500 -0.081 1.00 95.44 79 PRO A C 1
ATOM 595 O O . PRO A 1 79 ? -6.137 3.859 -1.210 1.00 95.44 79 PRO A O 1
ATOM 598 N N . LEU A 1 80 ? -5.280 2.300 0.172 1.00 95.56 80 LEU A N 1
ATOM 599 C CA . LEU A 1 80 ? -5.349 1.184 -0.765 1.00 95.56 80 LEU A CA 1
ATOM 600 C C . LEU A 1 80 ? -6.572 0.342 -0.416 1.00 95.56 80 LEU A C 1
ATOM 602 O O . LEU A 1 80 ? -6.628 -0.295 0.642 1.00 95.56 80 LEU A O 1
ATOM 606 N N . VAL A 1 81 ? -7.547 0.340 -1.317 1.00 95.44 81 VAL A N 1
ATOM 607 C CA . VAL A 1 81 ? -8.837 -0.320 -1.132 1.00 95.44 81 VAL A CA 1
ATOM 608 C C . VAL A 1 81 ? -8.925 -1.553 -2.014 1.00 95.44 81 VAL A C 1
ATOM 610 O O . VAL A 1 81 ? -8.526 -1.550 -3.175 1.00 95.44 81 VAL A O 1
ATOM 613 N N . CYS A 1 82 ? -9.474 -2.610 -1.434 1.00 94.75 82 CYS A N 1
ATOM 614 C CA . CYS A 1 82 ? -9.853 -3.837 -2.096 1.00 94.75 82 CYS A CA 1
ATOM 615 C C . CYS A 1 82 ? -11.364 -3.834 -2.352 1.00 94.75 82 CYS A C 1
ATOM 617 O O . CYS A 1 82 ? -12.147 -3.789 -1.403 1.00 94.75 82 CYS A O 1
ATOM 619 N N . TYR A 1 83 ? -11.767 -3.899 -3.618 1.00 91.75 83 TYR A N 1
ATOM 620 C CA . TYR A 1 83 ? -13.164 -3.994 -4.032 1.00 91.75 83 TYR A CA 1
ATOM 621 C C . TYR A 1 83 ? -13.569 -5.465 -4.136 1.00 91.75 83 TYR A C 1
ATOM 623 O O . TYR A 1 83 ? -13.018 -6.214 -4.951 1.00 91.75 83 TYR A O 1
ATOM 631 N N . GLY A 1 84 ? -14.513 -5.874 -3.293 1.00 89.44 84 GLY A N 1
ATOM 632 C CA . GLY A 1 84 ? -15.240 -7.132 -3.397 1.00 89.44 84 GLY A CA 1
ATOM 633 C C . GLY A 1 84 ? -16.529 -6.970 -4.214 1.00 89.44 84 GLY A C 1
ATOM 634 O O . GLY A 1 84 ? -16.798 -5.894 -4.749 1.00 89.44 84 GLY A O 1
ATOM 635 N N . PRO A 1 85 ? -17.346 -8.030 -4.339 1.00 86.25 85 PRO A N 1
ATOM 636 C CA . PRO A 1 85 ? -18.594 -7.976 -5.101 1.00 86.25 85 PRO A CA 1
ATOM 637 C C . PRO A 1 85 ? -19.598 -6.945 -4.568 1.00 86.25 85 PRO A C 1
ATOM 639 O O . PRO A 1 85 ? -20.328 -6.352 -5.354 1.00 86.25 85 PRO A O 1
ATOM 642 N N . ASN A 1 86 ? -19.641 -6.747 -3.244 1.00 88.88 86 ASN A N 1
ATOM 643 C CA . ASN A 1 86 ? -20.645 -5.914 -2.569 1.00 88.88 86 ASN A CA 1
ATOM 644 C C . ASN A 1 86 ? -20.039 -4.950 -1.535 1.00 88.88 86 ASN A C 1
ATOM 646 O O . ASN A 1 86 ? -20.771 -4.235 -0.854 1.00 88.88 86 ASN A O 1
ATOM 650 N N . ASP A 1 87 ? -18.722 -4.963 -1.366 1.00 90.38 87 ASP A N 1
ATOM 651 C CA . ASP A 1 87 ? -18.021 -4.308 -0.273 1.00 90.38 87 ASP A CA 1
ATOM 652 C C . ASP A 1 87 ? -16.665 -3.753 -0.716 1.00 90.38 87 ASP A C 1
ATOM 654 O O . ASP A 1 87 ? -16.088 -4.141 -1.731 1.00 90.38 87 ASP A O 1
ATOM 658 N N . CYS A 1 88 ? -16.169 -2.782 0.045 1.00 91.56 88 CYS A N 1
ATOM 659 C CA . CYS A 1 88 ? -14.869 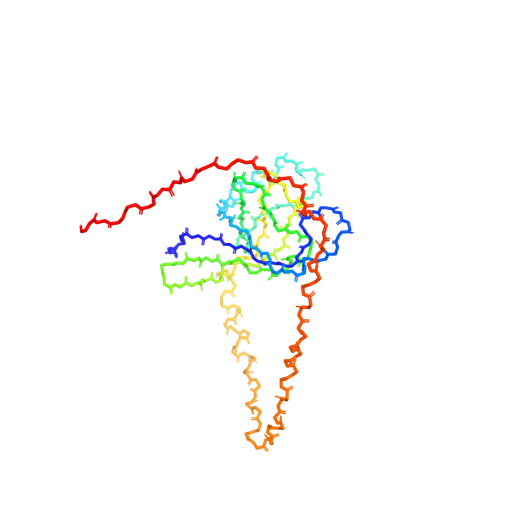-2.158 -0.157 1.00 91.56 88 CYS A CA 1
ATOM 660 C C . CYS A 1 88 ? -14.121 -2.207 1.169 1.00 91.56 88 CYS A C 1
ATOM 662 O O . CYS A 1 88 ? -14.622 -1.713 2.180 1.00 91.56 88 CYS A O 1
ATOM 664 N N . VAL A 1 89 ? -12.931 -2.799 1.173 1.00 94.44 89 VAL A N 1
ATOM 665 C CA . VAL A 1 89 ? -12.143 -2.995 2.392 1.00 94.44 89 VAL A CA 1
ATOM 666 C C . VAL A 1 89 ? -10.821 -2.257 2.274 1.00 94.44 89 VAL A C 1
ATOM 668 O O . VAL A 1 89 ? -10.084 -2.435 1.305 1.00 94.44 89 VAL A O 1
ATOM 671 N N . LEU A 1 90 ? -10.498 -1.446 3.280 1.00 95.94 90 LEU A N 1
ATOM 672 C CA . LEU A 1 90 ? -9.180 -0.835 3.406 1.00 95.94 90 LEU A CA 1
ATOM 673 C C . LEU A 1 90 ? -8.154 -1.922 3.741 1.00 95.94 90 LEU A C 1
ATOM 675 O O . LEU A 1 90 ? -8.208 -2.541 4.803 1.00 95.94 90 LEU A O 1
ATOM 679 N N . VAL A 1 91 ? -7.220 -2.153 2.827 1.00 96.69 91 VAL A N 1
ATOM 680 C CA . VAL A 1 91 ? -6.213 -3.219 2.941 1.00 96.69 91 VAL A CA 1
ATOM 681 C C . VAL A 1 91 ? -4.811 -2.670 3.143 1.00 96.69 91 VAL A C 1
ATOM 683 O O . VAL A 1 91 ? -3.965 -3.368 3.706 1.00 96.69 91 VAL A O 1
ATOM 686 N N . GLY A 1 92 ? -4.570 -1.418 2.752 1.00 96.81 92 GLY A N 1
ATOM 687 C CA . GLY A 1 92 ? -3.294 -0.769 2.989 1.00 96.81 92 GLY A CA 1
ATOM 688 C C . GLY A 1 92 ? -3.359 0.746 3.083 1.00 96.81 92 GLY A C 1
ATOM 689 O O . GLY A 1 92 ? -4.368 1.361 2.742 1.00 96.81 92 GLY A O 1
ATOM 690 N N . LEU A 1 93 ? -2.255 1.326 3.548 1.00 97.31 93 LEU A N 1
ATOM 691 C CA . LEU A 1 93 ? -2.020 2.770 3.581 1.00 97.31 93 LEU A CA 1
ATOM 692 C C . LEU A 1 93 ? -0.718 3.083 2.847 1.00 97.31 93 LEU A C 1
ATOM 694 O O . LEU A 1 93 ? 0.285 2.423 3.118 1.00 97.31 93 LEU A O 1
ATOM 698 N N . GLY A 1 94 ? -0.726 4.057 1.935 1.00 95.25 94 GLY A N 1
ATOM 699 C CA . GLY A 1 94 ? 0.458 4.459 1.174 1.00 95.25 94 GLY A CA 1
ATOM 700 C C . GLY A 1 94 ? 1.610 4.789 2.114 1.00 95.25 94 GLY A C 1
ATOM 701 O O . GLY A 1 94 ? 1.444 5.584 3.037 1.00 95.25 94 GLY A O 1
ATOM 702 N N . SER A 1 95 ? 2.761 4.146 1.929 1.00 94.06 95 SER A N 1
ATOM 703 C CA . SER A 1 95 ? 3.893 4.295 2.843 1.00 94.06 95 SER A CA 1
ATOM 704 C C . SER A 1 95 ? 5.062 4.952 2.131 1.00 94.06 95 SER A C 1
ATOM 706 O O . SER A 1 95 ? 5.377 6.112 2.400 1.00 94.06 95 SER A O 1
ATOM 708 N N . TRP A 1 96 ? 5.668 4.239 1.183 1.00 90.19 96 TRP A N 1
ATOM 709 C CA . TRP A 1 96 ? 6.838 4.715 0.462 1.00 90.19 96 TRP A CA 1
ATOM 710 C C . TRP A 1 96 ? 6.985 4.036 -0.900 1.00 90.19 96 TRP A C 1
ATOM 712 O O . TRP A 1 96 ? 6.490 2.938 -1.145 1.00 90.19 96 TRP A O 1
ATOM 722 N N . GLY A 1 97 ? 7.703 4.715 -1.782 1.00 87.81 97 GLY A N 1
ATOM 723 C CA . GLY A 1 97 ? 8.131 4.244 -3.092 1.00 87.81 97 GLY A CA 1
ATOM 724 C C . GLY A 1 97 ? 9.487 4.871 -3.404 1.00 87.81 97 GLY A C 1
ATOM 725 O O . GLY A 1 97 ? 9.930 5.779 -2.695 1.00 87.81 97 GLY A O 1
ATOM 726 N N . LEU A 1 98 ? 10.182 4.367 -4.423 1.00 81.31 98 LEU A N 1
ATOM 727 C CA . LEU A 1 98 ? 11.481 4.932 -4.805 1.00 81.31 98 LEU A CA 1
ATOM 728 C C . LEU A 1 98 ? 11.304 6.199 -5.625 1.00 81.31 98 LEU A C 1
ATOM 730 O O . LEU A 1 98 ? 11.881 7.236 -5.310 1.00 81.31 98 LEU A O 1
ATOM 734 N N . GLU A 1 99 ? 10.499 6.091 -6.674 1.00 79.75 99 GLU A N 1
ATOM 735 C CA . GLU A 1 99 ? 10.279 7.146 -7.639 1.00 79.75 99 GLU A CA 1
ATOM 736 C C . GLU A 1 99 ? 8.839 7.086 -8.131 1.00 79.75 99 GLU A C 1
ATOM 738 O O . GLU A 1 99 ? 8.306 6.003 -8.351 1.00 79.75 99 GLU A O 1
ATOM 743 N N . CYS A 1 100 ? 8.214 8.242 -8.347 1.00 81.75 100 CYS A N 1
ATOM 744 C CA . CYS A 1 100 ? 6.889 8.271 -8.951 1.00 81.75 100 CYS A CA 1
ATOM 745 C C . CYS A 1 100 ? 6.955 7.704 -10.373 1.00 81.75 100 CYS A C 1
ATOM 747 O O . CYS A 1 100 ? 7.807 8.130 -11.158 1.00 81.75 100 CYS A O 1
ATOM 749 N N . TRP A 1 101 ? 6.012 6.819 -10.700 1.00 76.38 101 TRP A N 1
ATOM 750 C CA . TRP A 1 101 ? 5.882 6.143 -11.996 1.00 76.38 101 TRP A CA 1
ATOM 751 C C . TRP A 1 101 ? 6.989 5.145 -12.344 1.00 76.38 101 TRP A C 1
ATOM 753 O O . TRP A 1 101 ? 7.388 5.026 -13.508 1.00 76.38 101 TRP A O 1
ATOM 763 N N . HIS A 1 102 ? 7.507 4.405 -11.362 1.00 79.06 102 HIS A N 1
ATOM 764 C CA . HIS A 1 102 ? 8.539 3.430 -11.674 1.00 79.06 102 HIS A CA 1
ATOM 765 C C . HIS A 1 102 ? 7.955 2.172 -12.359 1.00 79.06 102 HIS A C 1
ATOM 767 O O . HIS A 1 102 ? 7.134 1.468 -11.773 1.00 79.06 102 HIS A O 1
ATOM 773 N N . PRO A 1 103 ? 8.415 1.788 -13.568 1.00 75.75 103 PRO A N 1
ATOM 774 C CA . PRO A 1 103 ? 7.823 0.668 -14.315 1.00 75.75 103 PRO A CA 1
ATOM 775 C C . PRO A 1 103 ? 8.084 -0.709 -13.682 1.00 75.75 103 PRO A C 1
ATOM 777 O O . PRO A 1 103 ? 7.399 -1.688 -13.988 1.00 75.75 103 PRO A O 1
ATOM 780 N N . VAL A 1 104 ? 9.101 -0.804 -12.820 1.00 81.12 104 VAL A N 1
ATOM 781 C CA . VAL A 1 104 ? 9.572 -2.074 -12.237 1.00 81.12 104 VAL A CA 1
ATOM 782 C C . VAL A 1 104 ? 9.362 -2.160 -10.725 1.00 81.12 104 VAL A C 1
ATOM 784 O O . VAL A 1 104 ? 9.155 -3.261 -10.217 1.00 81.12 104 VAL A O 1
ATOM 787 N N . TYR A 1 105 ? 9.409 -1.038 -9.998 1.00 86.25 105 TYR A N 1
ATOM 788 C CA . TYR A 1 105 ? 9.408 -1.082 -8.535 1.00 86.25 105 TYR A CA 1
ATOM 789 C C . TYR A 1 105 ? 7.967 -0.960 -8.058 1.00 86.25 105 TYR A C 1
ATOM 791 O O . TYR A 1 105 ? 7.285 -0.031 -8.475 1.00 86.25 105 TYR A O 1
ATOM 799 N N . PRO A 1 106 ? 7.480 -1.907 -7.245 1.00 91.81 106 PRO A N 1
ATOM 800 C CA . PRO A 1 106 ? 6.161 -1.786 -6.652 1.00 91.81 106 PRO A CA 1
ATOM 801 C C . PRO A 1 106 ? 6.152 -0.712 -5.567 1.00 91.81 106 PRO A C 1
ATOM 803 O O . PRO A 1 106 ? 7.144 -0.520 -4.875 1.00 91.81 106 PRO A O 1
ATOM 806 N N . SER A 1 107 ? 5.007 -0.081 -5.353 1.00 92.81 107 SER A N 1
ATOM 807 C CA . SER A 1 107 ? 4.771 0.767 -4.191 1.00 92.81 107 SER A CA 1
ATOM 808 C C . SER A 1 107 ? 4.672 -0.076 -2.925 1.00 92.81 107 SER A C 1
ATOM 810 O O . SER A 1 107 ? 4.123 -1.189 -2.945 1.00 92.81 107 SER A O 1
ATOM 812 N N . ILE A 1 108 ? 5.106 0.490 -1.801 1.00 94.62 108 ILE A N 1
ATOM 813 C CA . ILE A 1 108 ? 4.968 -0.128 -0.487 1.00 94.62 108 ILE A CA 1
ATOM 814 C C . ILE A 1 108 ? 3.871 0.557 0.311 1.00 94.62 108 ILE A C 1
ATOM 816 O O . ILE A 1 108 ? 3.819 1.781 0.452 1.00 94.62 108 ILE A O 1
ATOM 820 N N . PHE A 1 109 ? 3.012 -0.275 0.882 1.00 96.75 109 PHE A N 1
ATOM 821 C CA . PHE A 1 109 ? 1.919 0.132 1.744 1.00 96.75 109 PHE A CA 1
ATOM 822 C C . PHE A 1 109 ? 2.052 -0.544 3.106 1.00 96.75 109 PHE A C 1
ATOM 824 O O . PHE A 1 109 ? 2.505 -1.684 3.215 1.00 96.75 109 PHE A O 1
ATOM 831 N N . THR A 1 110 ? 1.579 0.127 4.148 1.00 97.69 110 THR A N 1
ATOM 832 C CA . THR A 1 110 ? 1.318 -0.498 5.448 1.00 97.69 110 THR A CA 1
ATOM 833 C C . THR A 1 110 ? 0.214 -1.540 5.283 1.00 97.69 110 THR A C 1
ATOM 835 O O . THR A 1 110 ? -0.819 -1.238 4.692 1.00 97.69 110 THR A O 1
ATOM 838 N N . ARG A 1 111 ? 0.384 -2.754 5.813 1.00 97.50 111 ARG A N 1
ATOM 839 C CA . ARG A 1 111 ? -0.617 -3.829 5.764 1.00 97.50 111 ARG A CA 1
ATOM 840 C C . ARG A 1 111 ? -1.643 -3.653 6.876 1.00 97.50 111 ARG A C 1
ATOM 842 O O . ARG A 1 111 ? -1.449 -4.133 7.984 1.00 97.50 111 ARG A O 1
ATOM 849 N N . VAL A 1 112 ? -2.777 -3.023 6.574 1.00 97.69 112 VAL A N 1
ATOM 850 C CA . VAL A 1 112 ? -3.837 -2.744 7.565 1.00 97.69 112 VAL A CA 1
ATOM 851 C C . VAL A 1 112 ? -4.296 -3.991 8.338 1.00 97.69 112 VAL A C 1
ATOM 853 O O . VAL A 1 112 ? -4.385 -3.898 9.561 1.00 97.69 112 VAL A O 1
ATOM 856 N N . PRO A 1 113 ? -4.500 -5.172 7.710 1.00 96.12 113 PRO A N 1
ATOM 857 C CA . PRO A 1 113 ? -4.854 -6.392 8.437 1.00 96.12 113 PRO A CA 1
ATOM 858 C C . PRO A 1 113 ? -3.876 -6.788 9.554 1.00 96.12 113 PRO A C 1
ATOM 860 O O . PRO A 1 113 ? -4.307 -7.363 10.546 1.00 96.12 113 PRO A O 1
ATOM 863 N N . TYR A 1 114 ? -2.585 -6.459 9.417 1.00 97.69 114 TYR A N 1
ATOM 864 C CA . TYR A 1 114 ? -1.568 -6.730 10.440 1.00 97.69 114 TYR A CA 1
ATOM 865 C C . TYR A 1 114 ? -1.806 -5.908 11.719 1.00 97.69 114 TYR A C 1
ATOM 867 O O . TYR A 1 114 ? -1.492 -6.351 12.817 1.00 97.69 114 TYR A O 1
ATOM 875 N N . PHE A 1 115 ? -2.410 -4.724 11.591 1.00 97.88 115 PHE A N 1
ATOM 876 C CA . PHE A 1 115 ? -2.612 -3.775 12.688 1.00 97.88 115 PHE A CA 1
ATOM 877 C C . PHE A 1 115 ? -4.028 -3.795 13.278 1.00 97.88 115 PHE A C 1
ATOM 879 O O . PHE A 1 115 ? -4.354 -2.928 14.085 1.00 97.88 115 PHE A O 1
ATOM 886 N N . ILE A 1 116 ? -4.889 -4.749 12.907 1.00 97.19 116 ILE A N 1
ATOM 887 C CA . ILE A 1 116 ? -6.301 -4.756 13.333 1.00 97.19 116 ILE A CA 1
ATOM 888 C C . ILE A 1 116 ? -6.452 -4.799 14.855 1.00 97.19 116 ILE A C 1
ATOM 890 O O . ILE A 1 116 ? -7.291 -4.081 15.400 1.00 97.19 116 ILE A O 1
ATOM 894 N N . ASP A 1 117 ? -5.628 -5.579 15.552 1.00 97.38 117 ASP A N 1
ATOM 895 C CA . ASP A 1 117 ? -5.695 -5.670 17.013 1.00 97.38 117 ASP A CA 1
ATOM 896 C C . ASP A 1 117 ? -5.340 -4.338 17.679 1.00 97.38 117 ASP A C 1
ATOM 898 O O . ASP A 1 117 ? -6.083 -3.863 18.541 1.00 97.38 117 ASP A O 1
ATOM 902 N N . TRP A 1 118 ? -4.276 -3.687 17.200 1.00 97.31 118 TRP A N 1
ATOM 903 C CA . TRP A 1 118 ? -3.874 -2.355 17.650 1.00 97.31 118 TRP A CA 1
ATOM 904 C C . TRP A 1 118 ? -4.945 -1.297 17.341 1.00 97.31 118 TRP A C 1
ATOM 906 O O . TRP A 1 118 ? -5.315 -0.519 18.217 1.00 97.31 118 TRP A O 1
ATOM 916 N N . ILE A 1 119 ? -5.518 -1.302 16.131 1.00 96.06 119 ILE A N 1
ATOM 917 C CA . ILE A 1 119 ? -6.609 -0.388 15.748 1.00 96.06 119 ILE A CA 1
ATOM 918 C C . ILE A 1 119 ? -7.807 -0.567 16.690 1.00 96.06 119 ILE A C 1
ATOM 920 O O . ILE A 1 119 ? -8.381 0.412 17.172 1.00 96.06 119 ILE A O 1
ATOM 924 N N . ASN A 1 120 ? -8.182 -1.813 16.982 1.00 95.62 120 ASN A N 1
ATOM 925 C CA . ASN A 1 120 ? -9.289 -2.121 17.882 1.00 95.62 120 ASN A CA 1
ATOM 926 C C . ASN A 1 120 ? -9.004 -1.681 19.322 1.00 95.62 120 ASN A C 1
ATOM 928 O O . ASN A 1 120 ? -9.917 -1.229 20.012 1.00 95.62 120 ASN A O 1
ATOM 932 N N . GLU A 1 121 ? -7.762 -1.803 19.783 1.00 96.19 121 GLU A N 1
ATOM 933 C CA . GLU A 1 121 ? -7.338 -1.305 21.089 1.00 96.19 121 GLU A CA 1
ATOM 934 C C . GLU A 1 121 ? -7.446 0.219 21.179 1.00 96.19 121 GLU A C 1
ATOM 936 O O . GLU A 1 121 ? -8.130 0.726 22.070 1.00 96.19 121 GLU A O 1
ATOM 941 N N . VAL A 1 122 ? -6.879 0.949 20.215 1.00 95.38 122 VAL A N 1
ATOM 942 C CA . VAL A 1 122 ? -6.957 2.418 20.167 1.00 95.38 122 VAL A CA 1
ATOM 943 C C . VAL A 1 122 ? -8.411 2.889 20.114 1.00 95.38 122 VAL A C 1
ATOM 945 O O . VAL A 1 122 ? -8.776 3.831 20.819 1.00 95.38 122 VAL A O 1
ATOM 948 N N . ARG A 1 123 ? -9.271 2.196 19.355 1.00 93.44 123 ARG A N 1
ATOM 949 C CA . ARG A 1 123 ? -10.709 2.498 19.277 1.00 93.44 123 ARG A CA 1
ATOM 950 C C . ARG A 1 123 ? -11.428 2.324 20.616 1.00 93.44 123 ARG A C 1
ATOM 952 O O . ARG A 1 123 ? -12.372 3.055 20.891 1.00 93.44 123 ARG A O 1
ATOM 959 N N . ARG A 1 124 ? -11.016 1.358 21.445 1.00 93.38 124 ARG A N 1
ATOM 960 C CA . ARG A 1 124 ? -11.577 1.172 22.796 1.00 93.38 124 ARG A CA 1
ATOM 961 C C . ARG A 1 124 ? -11.109 2.258 23.763 1.00 93.38 124 ARG A C 1
ATOM 963 O O . ARG A 1 124 ? -11.893 2.682 24.603 1.00 93.38 124 ARG A O 1
ATOM 970 N N . LEU A 1 125 ? -9.854 2.690 23.645 1.00 93.88 125 LEU A N 1
ATOM 971 C CA . LEU A 1 125 ? -9.254 3.705 24.517 1.00 93.88 125 LEU A CA 1
ATOM 972 C C . LEU A 1 125 ? -9.643 5.142 24.139 1.00 93.88 125 LEU A C 1
ATOM 974 O O . LEU A 1 125 ? -9.541 6.037 24.973 1.00 93.88 125 LEU A O 1
ATOM 978 N N . SER A 1 126 ? -10.102 5.354 22.904 1.00 90.88 126 SER A N 1
ATOM 979 C CA . SER A 1 126 ? -10.518 6.655 22.370 1.00 90.88 126 SER A CA 1
ATOM 980 C C . SER A 1 126 ? -12.011 6.625 22.022 1.00 90.88 126 SER A C 1
ATOM 982 O O . SER A 1 126 ? -12.356 6.498 20.842 1.00 90.88 126 SER A O 1
ATOM 984 N N . PRO A 1 127 ? -12.918 6.676 23.019 1.00 83.56 127 PRO A N 1
ATOM 985 C CA . PRO A 1 127 ? -14.345 6.731 22.740 1.00 83.56 127 PRO A CA 1
ATOM 986 C C . PRO A 1 127 ? -14.667 7.960 21.873 1.00 83.56 127 PRO A C 1
ATOM 988 O O . PRO A 1 127 ? -13.979 8.982 21.984 1.00 83.56 127 PRO A O 1
ATOM 991 N N . PRO A 1 128 ? -15.688 7.880 20.997 1.00 81.38 128 PRO A N 1
ATOM 992 C CA . PRO A 1 128 ? -16.121 9.034 20.224 1.00 81.38 128 PRO A CA 1
ATOM 993 C C . PRO A 1 128 ? -16.416 10.205 21.167 1.00 81.38 128 PRO A C 1
ATOM 995 O O . PRO A 1 128 ? -16.954 9.967 22.252 1.00 81.38 128 PRO A O 1
ATOM 998 N N . PRO A 1 129 ? -16.094 11.451 20.779 1.00 82.50 129 PRO A N 1
ATOM 999 C CA . PRO A 1 129 ? -16.562 12.602 21.532 1.00 82.50 129 PRO A CA 1
ATOM 1000 C C . PRO A 1 129 ? -18.086 12.538 21.651 1.00 82.50 129 PRO A C 1
ATOM 1002 O O . PRO A 1 129 ? -18.763 12.091 20.716 1.00 82.50 129 PRO A O 1
ATOM 1005 N N . ASP A 1 130 ? -18.608 12.971 22.800 1.00 82.50 130 ASP A N 1
ATOM 1006 C CA . ASP A 1 130 ? -20.049 13.046 23.021 1.00 82.50 130 ASP A CA 1
ATOM 1007 C C . ASP A 1 130 ? -20.717 13.775 21.846 1.00 82.50 130 ASP A C 1
ATOM 1009 O O . ASP A 1 130 ? -20.144 14.735 21.307 1.00 82.50 130 ASP A O 1
ATOM 1013 N N . PRO A 1 131 ? -21.910 13.325 21.409 1.00 82.62 131 PRO A N 1
ATOM 1014 C CA . PRO A 1 131 ? -22.624 14.010 20.348 1.00 82.62 131 PRO A CA 1
ATOM 1015 C C . PRO A 1 131 ? -22.775 15.490 20.721 1.00 82.62 131 PRO A C 1
ATOM 1017 O O . PRO A 1 131 ? -23.030 15.806 21.889 1.00 82.62 131 PRO A O 1
ATOM 1020 N N . PRO A 1 132 ? -22.618 16.413 19.756 1.00 80.62 132 PRO A N 1
ATOM 1021 C CA . PRO A 1 132 ? -22.822 17.824 20.034 1.00 80.62 132 PRO A CA 1
ATOM 1022 C C . PRO A 1 132 ? -24.225 18.026 20.631 1.00 80.62 132 PRO A C 1
ATOM 1024 O O . PRO A 1 132 ? -25.161 17.346 20.196 1.00 80.62 132 PRO A O 1
ATOM 1027 N N . PRO A 1 133 ? -24.396 18.941 21.605 1.00 78.31 133 PRO A N 1
ATOM 1028 C CA . PRO A 1 133 ? -25.701 19.225 22.185 1.00 78.31 133 PRO A CA 1
ATOM 1029 C C . PRO A 1 133 ? -26.732 19.481 21.080 1.00 78.31 133 PRO A C 1
ATOM 1031 O O . PRO A 1 133 ? -26.538 20.353 20.232 1.00 78.31 133 PRO A O 1
ATOM 1034 N N . THR A 1 134 ? -27.832 18.727 21.089 1.00 70.75 134 THR A N 1
ATOM 1035 C CA . THR A 1 134 ? -28.917 18.801 20.092 1.00 70.75 134 THR A CA 1
ATOM 1036 C C . THR A 1 134 ? -29.667 20.139 20.076 1.00 70.75 134 THR A C 1
ATOM 1038 O O . THR A 1 134 ? -30.494 20.350 19.196 1.00 70.75 134 THR A O 1
ATOM 1041 N N . ASP A 1 135 ? -29.346 21.053 20.997 1.00 67.06 135 ASP A N 1
ATOM 1042 C CA . ASP A 1 135 ? -29.976 22.370 21.159 1.00 67.06 135 ASP A CA 1
ATOM 1043 C C . ASP A 1 135 ? -29.163 23.544 20.595 1.00 67.06 135 ASP A C 1
ATOM 1045 O O . ASP A 1 135 ? -29.505 24.699 20.840 1.00 67.06 135 ASP A O 1
ATOM 1049 N N . ILE A 1 136 ? -28.105 23.310 19.810 1.00 62.06 136 ILE A N 1
ATOM 1050 C CA . ILE A 1 136 ? -27.535 24.408 19.018 1.00 62.06 136 ILE A CA 1
ATOM 1051 C C . ILE A 1 136 ? -28.556 24.727 17.921 1.00 62.06 136 ILE A C 1
ATOM 1053 O O . ILE A 1 136 ? -28.769 23.873 17.055 1.00 62.06 136 ILE A O 1
ATOM 1057 N N . PRO A 1 137 ? -29.174 25.929 17.889 1.00 59.94 137 PRO A N 1
ATOM 1058 C CA . PRO A 1 137 ? -29.987 26.317 16.752 1.00 59.94 137 PRO A CA 1
ATOM 1059 C C . PRO A 1 137 ? -29.068 26.246 15.540 1.00 59.94 137 PRO A C 1
ATOM 1061 O O . PRO A 1 137 ? -28.118 27.028 15.432 1.00 59.94 137 PRO A O 1
ATOM 1064 N N . GLN A 1 138 ? -29.301 25.276 14.656 1.00 60.59 138 GLN A N 1
ATOM 1065 C CA . GLN A 1 138 ? -28.628 25.223 13.371 1.00 60.59 138 GLN A CA 1
ATOM 1066 C C . GLN A 1 138 ? -29.065 26.480 12.629 1.00 60.59 138 GLN A C 1
ATOM 1068 O O . GLN A 1 138 ? -30.097 26.505 11.960 1.00 60.59 138 GLN A O 1
ATOM 1073 N N . LYS A 1 139 ? -28.305 27.568 12.793 1.00 62.91 139 LYS A N 1
ATOM 1074 C CA . LYS A 1 139 ? -28.408 28.729 11.923 1.00 62.91 139 LYS A CA 1
ATOM 1075 C C . LYS A 1 139 ? -28.287 28.150 10.519 1.00 62.91 139 LYS A C 1
ATOM 1077 O O . LYS A 1 139 ? -27.269 27.501 10.266 1.00 62.91 139 LYS A O 1
ATOM 1082 N N . PRO A 1 140 ? -29.302 28.305 9.650 1.00 52.75 140 PRO A N 1
ATOM 1083 C CA . PRO A 1 140 ? -29.285 27.668 8.349 1.00 52.75 140 PRO A CA 1
ATOM 1084 C C . PRO A 1 140 ? -27.956 28.003 7.692 1.00 52.75 140 PRO A C 1
ATOM 1086 O O . PRO A 1 140 ? -27.648 29.186 7.501 1.00 52.75 140 PRO A O 1
ATOM 1089 N N . LEU A 1 141 ? -27.138 26.983 7.413 1.00 57.62 141 LEU A N 1
ATOM 1090 C CA . LEU A 1 141 ? -26.011 27.172 6.520 1.00 57.62 141 LEU A CA 1
ATOM 1091 C C . LEU A 1 141 ? -26.647 27.593 5.204 1.00 57.62 141 LEU A C 1
ATOM 1093 O O . LEU A 1 141 ? -27.253 26.790 4.495 1.00 57.62 141 LEU A O 1
ATOM 1097 N N . ARG A 1 142 ? -26.582 28.892 4.918 1.00 57.22 142 ARG A N 1
ATOM 1098 C CA . ARG A 1 142 ? -26.965 29.418 3.623 1.00 57.22 142 ARG A CA 1
ATOM 1099 C C . ARG A 1 142 ? -25.966 28.797 2.662 1.00 57.22 142 ARG A C 1
ATOM 1101 O O . ARG A 1 142 ? -24.800 29.182 2.653 1.00 57.22 142 ARG A O 1
ATOM 1108 N N . ALA A 1 143 ? -26.404 27.780 1.929 1.00 46.78 143 ALA A N 1
ATOM 1109 C CA . ALA A 1 143 ? -25.653 27.274 0.804 1.00 46.78 143 ALA A CA 1
ATOM 1110 C C . ALA A 1 143 ? -25.412 28.473 -0.116 1.00 46.78 143 ALA A C 1
ATOM 1112 O O . ALA A 1 143 ? -26.344 28.979 -0.743 1.00 46.78 143 ALA A O 1
ATOM 1113 N N . SER A 1 144 ? -24.176 28.965 -0.168 1.00 51.81 144 SER A N 1
ATOM 1114 C CA . SER A 1 144 ? -23.743 29.830 -1.258 1.00 51.81 144 SER A CA 1
ATOM 1115 C C . SER A 1 144 ? -23.604 28.948 -2.492 1.00 51.81 144 SER A C 1
ATOM 1117 O O . SER A 1 144 ? -22.506 28.645 -2.944 1.00 51.81 144 SER A O 1
ATOM 1119 N N . ALA A 1 145 ? -24.739 28.508 -3.034 1.00 45.16 145 ALA A N 1
ATOM 1120 C CA . ALA A 1 145 ? -24.829 28.147 -4.431 1.00 45.16 145 ALA A CA 1
ATOM 1121 C C . ALA A 1 145 ? -24.676 29.458 -5.207 1.00 45.16 145 ALA A C 1
ATOM 1123 O O . ALA A 1 145 ? -25.649 30.143 -5.518 1.00 45.16 145 ALA A O 1
ATOM 1124 N N . SER A 1 146 ? -23.428 29.855 -5.453 1.00 43.78 146 SER A N 1
ATOM 1125 C CA . SER A 1 146 ? -23.134 30.848 -6.475 1.00 43.78 146 SER A CA 1
ATOM 1126 C C . SER A 1 146 ? -23.394 30.175 -7.820 1.00 43.78 146 SER A C 1
ATOM 1128 O O . SER A 1 146 ? -22.502 29.591 -8.430 1.00 43.78 146 SER A O 1
ATOM 1130 N N . LEU A 1 147 ? -24.656 30.187 -8.250 1.00 43.34 147 LEU A N 1
ATOM 1131 C CA . LEU A 1 147 ? -25.018 30.007 -9.649 1.00 43.34 147 LEU A CA 1
ATOM 1132 C C . LEU A 1 147 ? -24.473 31.227 -10.394 1.00 43.34 147 LEU A C 1
ATOM 1134 O O . LEU A 1 147 ? -25.169 32.224 -10.568 1.00 43.34 147 LEU A O 1
ATOM 1138 N N . GLN A 1 148 ? -23.202 31.181 -10.783 1.00 47.62 148 GLN A N 1
ATOM 1139 C CA . GLN A 1 148 ? -22.702 32.097 -11.795 1.00 47.62 148 GLN A CA 1
ATOM 1140 C C . GLN A 1 148 ? -23.108 31.527 -13.159 1.00 47.62 148 GLN A C 1
ATOM 1142 O O . GLN A 1 148 ? -22.702 30.410 -13.490 1.00 47.62 148 GLN A O 1
ATOM 1147 N N . PRO A 1 149 ? -23.937 32.237 -13.945 1.00 41.56 149 PRO A N 1
ATOM 1148 C CA . PRO A 1 149 ? -24.241 31.817 -15.300 1.00 41.56 149 PRO A CA 1
ATOM 1149 C C . PRO A 1 149 ? -22.952 31.898 -16.117 1.00 41.56 149 PRO A C 1
ATOM 1151 O O . PRO A 1 149 ? -22.382 32.976 -16.283 1.00 41.56 149 PRO A O 1
ATOM 1154 N N . TYR A 1 150 ? -22.489 30.758 -16.631 1.00 37.91 150 TYR A N 1
ATOM 1155 C CA . TYR A 1 150 ? -21.512 30.751 -17.713 1.00 37.91 150 TYR A CA 1
ATOM 1156 C C . TYR A 1 150 ? -22.145 31.481 -18.898 1.00 37.91 150 TYR A C 1
ATOM 1158 O O . TYR A 1 150 ? -23.025 30.955 -19.579 1.00 37.91 150 TYR A O 1
ATOM 1166 N N . SER A 1 151 ? -21.716 32.718 -19.129 1.00 42.09 151 SER A N 1
ATOM 1167 C CA . SER A 1 151 ? -21.948 33.404 -20.386 1.00 42.09 151 SER A CA 1
ATOM 1168 C C . SER A 1 151 ? -21.170 32.651 -21.461 1.00 42.09 151 SER A C 1
ATOM 1170 O O . SER A 1 151 ? -19.948 3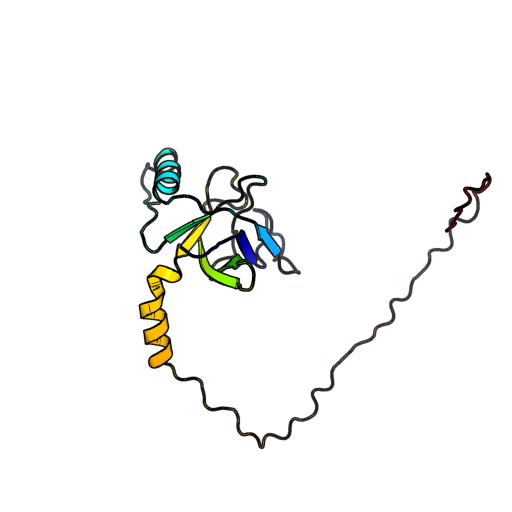2.735 -21.569 1.00 42.09 151 SER A O 1
ATOM 1172 N N . THR A 1 152 ? -21.879 31.873 -22.272 1.00 44.84 152 THR A N 1
ATOM 1173 C CA . THR A 1 152 ? -21.339 31.390 -23.539 1.00 44.84 152 THR A CA 1
ATOM 1174 C C . THR A 1 152 ? -21.146 32.601 -24.446 1.00 44.84 152 THR A C 1
ATOM 1176 O O . THR A 1 152 ? -22.072 33.032 -25.133 1.00 44.84 152 THR A O 1
ATOM 1179 N N . LEU A 1 153 ? -19.943 33.174 -24.450 1.00 49.66 153 LEU A N 1
ATOM 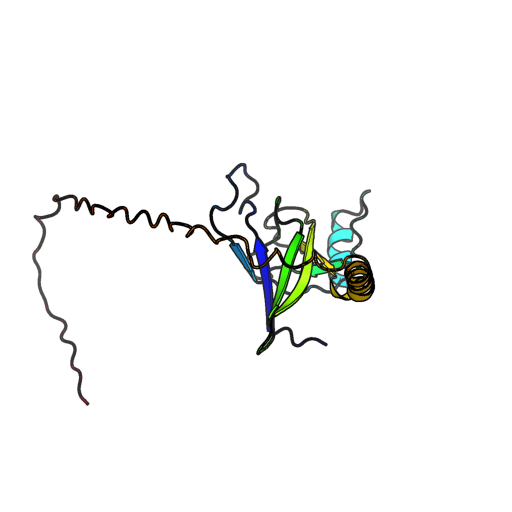1180 C CA . LEU A 1 153 ? -19.489 34.009 -25.555 1.00 49.66 153 LEU A CA 1
ATOM 1181 C C . LEU A 1 153 ? -19.244 33.084 -26.750 1.00 49.66 153 LEU A C 1
ATOM 1183 O O . LEU A 1 153 ? -18.152 32.563 -26.959 1.00 49.66 153 LEU A O 1
ATOM 1187 N N . VAL A 1 154 ? -20.309 32.846 -27.515 1.00 48.03 154 VAL A N 1
ATOM 1188 C CA . VAL A 1 154 ? -20.222 32.295 -28.866 1.00 48.03 154 VAL A CA 1
ATOM 1189 C C . VAL A 1 154 ? -19.494 33.335 -29.712 1.00 48.03 154 VAL A C 1
ATOM 1191 O O . VAL A 1 154 ? -20.037 34.394 -30.023 1.00 48.03 154 VAL A O 1
ATOM 1194 N N . SER A 1 155 ? -18.235 33.050 -30.045 1.00 42.16 155 SER A N 1
ATOM 1195 C CA . SER A 1 155 ? -17.471 33.840 -31.005 1.00 42.16 155 SER A CA 1
ATOM 1196 C C . SER A 1 155 ? -18.133 33.712 -32.378 1.00 42.16 155 SER A C 1
ATOM 1198 O O . SER A 1 155 ? -18.056 32.683 -33.046 1.00 42.16 155 SER A O 1
ATOM 1200 N N . SER A 1 156 ? -18.844 34.766 -32.768 1.00 48.00 156 SER A N 1
ATOM 1201 C CA . SER A 1 156 ? -19.556 34.909 -34.034 1.00 48.00 156 SER A CA 1
ATOM 1202 C C . SER A 1 156 ? -18.587 35.199 -35.184 1.00 48.00 156 SER A C 1
ATOM 1204 O O . SER A 1 156 ? -18.672 36.262 -35.789 1.00 48.00 156 SER A O 1
ATOM 1206 N N . GLN A 1 157 ? -17.664 34.288 -35.500 1.00 52.25 157 GLN A N 1
ATOM 1207 C CA . GLN A 1 157 ? -16.865 34.366 -36.733 1.00 52.25 157 GLN A CA 1
ATOM 1208 C C . GLN A 1 157 ? -16.505 32.978 -37.267 1.00 52.25 157 GLN A C 1
ATOM 1210 O O . GLN A 1 157 ? -15.355 32.554 -37.226 1.00 52.25 157 GLN A O 1
ATOM 1215 N N . THR A 1 158 ? -17.500 32.259 -37.784 1.00 53.00 158 THR A N 1
ATOM 1216 C CA . THR A 1 158 ? -17.297 31.279 -38.872 1.00 53.00 158 THR A CA 1
ATOM 1217 C C . THR A 1 158 ? -18.624 30.989 -39.584 1.00 53.00 158 THR A C 1
ATOM 1219 O O . THR A 1 158 ? -19.047 29.855 -39.766 1.00 53.00 158 THR A O 1
ATOM 1222 N N . TRP A 1 159 ? -19.322 32.055 -39.983 1.00 45.44 159 TRP A N 1
ATOM 1223 C CA . TRP A 1 159 ? -20.217 31.998 -41.140 1.00 45.44 159 TRP A CA 1
ATOM 1224 C C . TRP A 1 159 ? -19.372 32.346 -42.363 1.00 45.44 159 TRP A C 1
ATOM 1226 O O . TRP A 1 159 ? -18.531 33.233 -42.263 1.00 45.44 159 TRP A O 1
ATOM 1236 N N . LEU A 1 160 ? -19.625 31.679 -43.489 1.00 48.59 160 LEU A N 1
ATOM 1237 C CA . LEU A 1 160 ? -18.793 31.576 -44.699 1.00 48.59 160 LEU A CA 1
ATOM 1238 C C . LEU A 1 160 ? -17.832 30.384 -44.648 1.00 48.59 160 LEU A C 1
ATOM 1240 O O . LEU A 1 160 ? -16.644 30.565 -44.451 1.00 48.59 160 LEU A O 1
ATOM 1244 N N . LEU A 1 161 ? -18.373 29.170 -44.792 1.00 42.56 161 LEU A N 1
ATOM 1245 C CA . LEU A 1 161 ? -17.970 28.160 -45.790 1.00 42.56 161 LEU A CA 1
ATOM 1246 C C . LEU A 1 161 ? -18.822 26.880 -45.587 1.00 42.56 161 LEU A C 1
ATOM 1248 O O . LEU A 1 161 ? -18.357 25.862 -45.087 1.00 42.56 161 LEU A O 1
ATOM 1252 N N . LEU A 1 162 ? -20.095 26.932 -45.990 1.00 43.69 162 LEU A N 1
ATOM 1253 C CA . LEU A 1 162 ? -20.846 25.763 -46.480 1.00 43.69 162 LEU A CA 1
ATOM 1254 C C . LEU A 1 162 ? -21.267 26.121 -47.914 1.00 43.69 162 LEU A C 1
ATOM 1256 O O . LEU A 1 162 ? -21.739 27.238 -48.129 1.00 43.69 162 LEU A O 1
ATOM 1260 N N . PRO A 1 163 ? -21.026 25.249 -48.904 1.00 45.22 163 PRO A N 1
ATOM 1261 C CA . PRO A 1 163 ? -21.896 24.090 -49.120 1.00 45.22 163 PRO A CA 1
ATOM 1262 C C . PRO A 1 163 ? -21.057 22.810 -49.291 1.00 45.22 163 PRO A C 1
ATOM 1264 O O . PRO A 1 163 ? -19.880 22.874 -49.604 1.00 45.22 163 PRO A O 1
ATOM 1267 N N . PHE A 1 164 ? -21.525 21.630 -48.905 1.00 42.19 164 PHE A N 1
ATOM 1268 C CA . PHE A 1 164 ? -22.327 20.712 -49.717 1.00 42.19 164 PHE A CA 1
ATOM 1269 C C . PHE A 1 164 ? -22.884 19.663 -48.730 1.00 42.19 164 PHE A C 1
ATOM 1271 O O . PHE A 1 164 ? -22.135 19.099 -47.942 1.00 42.19 164 PHE A O 1
ATOM 1278 N N . THR A 1 165 ? -24.208 19.5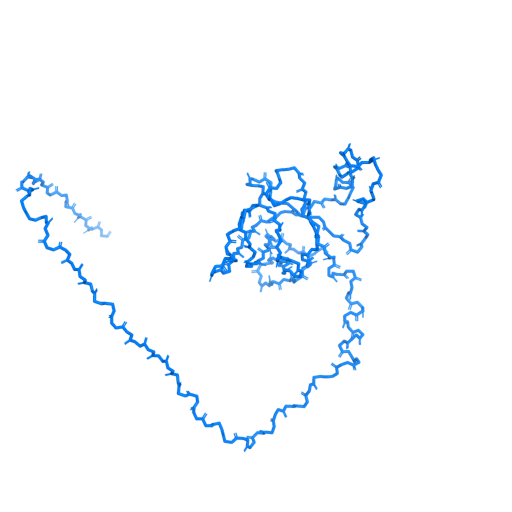66 -48.557 1.00 43.72 165 THR A N 1
ATOM 1279 C CA . THR A 1 165 ? -25.037 18.430 -49.029 1.00 43.72 165 THR A CA 1
ATOM 1280 C C . THR A 1 165 ? -24.403 17.053 -48.750 1.00 43.72 165 THR A C 1
ATOM 1282 O O . THR A 1 165 ? -23.322 16.779 -49.242 1.00 43.72 165 THR A O 1
ATOM 1285 N N . LEU A 1 166 ? -25.017 16.078 -48.082 1.00 36.44 166 LEU A N 1
ATOM 1286 C CA . LEU A 1 166 ? -26.391 15.613 -48.212 1.00 36.44 166 LEU A CA 1
ATOM 1287 C C . LEU A 1 166 ? -26.628 14.516 -47.144 1.00 36.44 166 LEU A C 1
ATOM 1289 O O . LEU A 1 166 ? -25.756 13.689 -46.909 1.00 36.44 166 LEU A O 1
ATOM 1293 N N . LYS A 1 167 ? -27.824 14.521 -46.547 1.00 37.34 167 LYS A N 1
ATOM 1294 C CA . LYS A 1 167 ? -28.626 13.376 -46.066 1.00 37.34 167 LYS A CA 1
ATOM 1295 C C . LYS A 1 167 ? -27.907 12.051 -45.733 1.00 37.34 167 LYS A C 1
ATOM 1297 O O . LYS A 1 167 ? -27.535 11.312 -46.638 1.00 37.34 167 LYS A O 1
ATOM 1302 N N . VAL A 1 168 ? -27.988 11.631 -44.467 1.00 36.69 168 VAL A N 1
ATOM 1303 C CA . VAL A 1 168 ? -28.179 10.209 -44.129 1.00 36.69 168 VAL A CA 1
ATOM 1304 C C . VAL A 1 168 ? -29.370 10.092 -43.181 1.00 36.69 168 VAL A C 1
ATOM 1306 O O . VAL A 1 168 ? -29.438 10.735 -42.137 1.00 36.69 168 VAL A O 1
ATOM 1309 N N . GLN A 1 169 ? -30.349 9.322 -43.639 1.00 33.91 169 GLN A N 1
ATOM 1310 C CA . GLN A 1 169 ? -31.662 9.100 -43.058 1.00 33.91 169 GLN A CA 1
ATOM 1311 C C . GLN A 1 169 ? -31.576 7.950 -42.048 1.00 33.91 169 GLN A C 1
ATOM 1313 O O . GLN A 1 169 ? -31.190 6.845 -42.416 1.00 33.91 169 GLN A O 1
ATOM 1318 N N . TRP A 1 170 ? -31.943 8.197 -40.789 1.00 34.34 170 TRP A N 1
ATOM 1319 C CA . TRP A 1 170 ? -32.199 7.131 -39.819 1.00 34.34 170 TRP A CA 1
ATOM 1320 C C . TRP A 1 170 ? -33.576 6.524 -40.114 1.00 34.34 170 TRP A C 1
ATOM 1322 O O . TRP A 1 170 ? -34.590 7.212 -40.009 1.00 34.34 170 TRP A O 1
ATOM 1332 N N . GLN A 1 171 ? -33.616 5.248 -40.503 1.00 37.59 171 GLN A N 1
ATOM 1333 C CA . GLN A 1 171 ? -34.839 4.445 -40.481 1.00 37.59 171 GLN A CA 1
ATOM 1334 C C . GLN A 1 171 ? -34.908 3.694 -39.149 1.00 37.59 171 GLN A C 1
ATOM 1336 O O . GLN A 1 171 ? -33.999 2.939 -38.813 1.00 37.59 171 GLN A O 1
ATOM 1341 N N . ALA A 1 172 ? -36.004 3.899 -38.422 1.00 40.78 172 ALA A N 1
ATOM 1342 C CA . ALA A 1 172 ? -36.440 3.064 -37.314 1.00 40.78 172 ALA A CA 1
ATOM 1343 C C . ALA A 1 172 ? -37.750 2.373 -37.724 1.00 40.78 172 ALA A C 1
ATOM 1345 O O . ALA A 1 172 ? -38.735 3.047 -38.004 1.00 40.78 172 ALA A O 1
ATOM 1346 N N . HIS A 1 173 ? -37.727 1.045 -37.779 1.00 41.06 173 HIS A N 1
ATOM 1347 C CA . HIS A 1 173 ? -38.858 0.108 -37.783 1.00 41.06 173 HIS A CA 1
ATOM 1348 C C . HIS A 1 173 ? -38.251 -1.224 -37.311 1.00 41.06 173 HIS A C 1
ATOM 1350 O O . HIS A 1 173 ? -37.158 -1.558 -37.759 1.00 41.06 173 HIS A O 1
ATOM 1356 N N . GLY A 1 174 ? -38.826 -2.027 -36.427 1.00 39.88 174 GLY A N 1
ATOM 1357 C CA . GLY A 1 174 ? -40.081 -2.037 -35.683 1.00 39.88 174 GLY A CA 1
ATOM 1358 C C . GLY A 1 174 ? -40.041 -3.277 -34.790 1.00 39.88 174 GLY A C 1
ATOM 1359 O O . GLY A 1 174 ? -39.223 -4.178 -35.092 1.00 39.88 174 GLY A O 1
#

Radius of gyration: 25.51 Å; chains: 1; bounding box: 65×50×74 Å